Protein AF-A0A9E1K9V6-F1 (afdb_monomer)

Solvent-accessible surface area (backbone atoms only — not comparable to full-atom values): 7076 Å² total; per-residue (Å²): 129,83,79,39,49,31,25,35,34,32,57,39,64,77,50,55,73,47,32,52,54,18,53,51,24,46,68,73,31,62,71,100,62,45,66,46,40,31,39,28,36,37,39,53,88,64,69,59,51,62,58,50,44,67,76,43,70,80,50,44,79,46,80,40,90,53,70,75,51,71,70,57,43,49,56,56,41,67,72,72,58,76,30,84,38,80,46,81,50,56,36,84,43,72,59,54,74,54,52,66,60,53,51,52,54,52,46,72,74,35,88,86,55,88,78,87,80,80,92,129

Nearest PDB structures (foldseek):
  6p61-assembly3_C  TM=8.915E-01  e=9.745E-08  Leptospira borgpetersenii serovar Hardjo-bovis str. JB197
  6p61-assembly2_B  TM=8.918E-01  e=3.883E-07  Leptospira borgpetersenii serovar Hardjo-bovis str. JB197
  6egs-assembly1_A  TM=8.697E-01  e=2.799E-06  Homo sapiens
  6egs-assembly2_B  TM=8.808E-01  e=3.642E-06  Homo sapiens
  2z86-assembly1_B  TM=8.689E-01  e=2.799E-06  Escherichia coli

Mean predicted aligned error: 3.47 Å

Foldseek 3Di:
DPAAAEEEEEEDEQPLVLLLQQVVLCVVADPPGRYAYEYEDQQHPDPSVVVSCVVVVRYHYHYDNHRPDDVVSRVVSVVPDRHPYYHYDYSNDRDDHCQVVVVSVVCVVDVVDPDDDDDD

Radius of gyration: 14.18 Å; Cα contacts (8 Å, |Δi|>4): 182; chains: 1; bounding box: 41×31×36 Å

pLDDT: mean 93.29, std 7.24, range [56.56, 98.69]

Secondary structure (DSSP, 8-state):
-PPP-EEEEEEESS-HHHHHHHHHHHHHH--S--EEEEEEEES---THHHHHHHHSTT-EEEEESS---HHHHHHHHTTS--SSEEEEE-TT----TTHHHHHHHHHHH-TT--------

Structure (mmCIF, N/CA/C/O backbone):
data_AF-A0A9E1K9V6-F1
#
_entry.id   AF-A0A9E1K9V6-F1
#
loop_
_atom_site.group_PDB
_atom_site.id
_atom_site.type_symbol
_atom_site.label_atom_id
_atom_site.label_alt_id
_atom_site.label_comp_id
_atom_site.label_asym_id
_atom_site.label_entity_id
_atom_site.label_seq_id
_atom_site.pdbx_PDB_ins_code
_atom_site.Cartn_x
_atom_site.Cartn_y
_atom_site.Cartn_z
_atom_site.occupancy
_atom_site.B_iso_or_equiv
_atom_site.auth_seq_id
_atom_site.auth_comp_id
_atom_site.auth_asym_id
_atom_site.auth_atom_id
_atom_site.pdbx_PDB_model_num
ATOM 1 N N . MET A 1 1 ? -0.108 -17.775 12.254 1.00 56.56 1 MET A N 1
ATOM 2 C CA . MET A 1 1 ? 0.148 -16.395 11.802 1.00 56.56 1 MET A CA 1
ATOM 3 C C . MET A 1 1 ? -1.055 -15.596 12.230 1.00 56.56 1 MET A C 1
ATOM 5 O O . MET A 1 1 ? -2.155 -16.123 12.092 1.00 56.56 1 MET A O 1
ATOM 9 N N . ASP A 1 2 ? -0.847 -14.422 12.813 1.00 66.00 2 ASP A N 1
ATOM 10 C CA . ASP A 1 2 ? -1.965 -13.547 13.157 1.00 66.00 2 ASP A CA 1
ATOM 11 C C . ASP A 1 2 ? -2.693 -13.139 11.862 1.00 66.00 2 ASP A C 1
ATOM 13 O O . ASP A 1 2 ? -2.027 -12.969 10.834 1.00 66.00 2 ASP A O 1
ATOM 17 N N . PRO A 1 3 ? -4.033 -13.070 11.864 1.00 80.88 3 PRO A N 1
ATOM 18 C CA . PRO A 1 3 ? -4.795 -12.668 10.686 1.00 80.88 3 PRO A CA 1
ATOM 19 C C . PRO A 1 3 ? -4.424 -11.240 10.260 1.00 80.88 3 PRO A C 1
ATOM 21 O O . PRO A 1 3 ? -4.193 -10.374 11.103 1.00 80.88 3 PRO A O 1
ATOM 24 N N . VAL A 1 4 ? -4.340 -11.010 8.948 1.00 89.38 4 VAL A N 1
ATOM 25 C CA . VAL A 1 4 ? -4.064 -9.690 8.367 1.00 89.38 4 VAL A CA 1
ATOM 26 C C . VAL A 1 4 ? -5.379 -8.911 8.301 1.00 89.38 4 VAL A C 1
ATOM 28 O O . VAL A 1 4 ? -6.360 -9.397 7.751 1.00 89.38 4 VAL A O 1
ATOM 31 N N . ASP A 1 5 ? -5.415 -7.700 8.849 1.00 94.38 5 ASP A N 1
ATOM 32 C CA . ASP A 1 5 ? -6.600 -6.835 8.816 1.00 94.38 5 ASP A CA 1
ATOM 33 C C . ASP A 1 5 ? -6.734 -6.094 7.476 1.00 94.38 5 ASP A C 1
ATOM 35 O O . ASP A 1 5 ? -7.843 -5.856 6.993 1.00 94.38 5 ASP A O 1
ATOM 39 N N . LEU A 1 6 ? -5.601 -5.674 6.902 1.00 97.75 6 LEU A N 1
ATOM 40 C CA . LEU A 1 6 ? -5.548 -4.713 5.802 1.00 97.75 6 LEU A CA 1
ATOM 41 C C . LEU A 1 6 ? -4.491 -5.086 4.757 1.00 97.75 6 LEU A C 1
ATOM 43 O O . LEU A 1 6 ? -3.305 -5.196 5.068 1.00 97.75 6 LEU A O 1
ATOM 47 N N . SER A 1 7 ? -4.896 -5.169 3.494 1.00 98.56 7 SER A N 1
ATOM 48 C CA . SER A 1 7 ? -3.977 -5.290 2.361 1.00 98.56 7 SER A CA 1
ATOM 49 C C . SER A 1 7 ? -3.922 -3.981 1.584 1.00 98.56 7 SER A C 1
ATOM 51 O O . SER A 1 7 ? -4.919 -3.526 1.017 1.00 98.56 7 SER A O 1
ATOM 53 N N . ILE A 1 8 ? -2.742 -3.370 1.550 1.00 98.56 8 ILE A N 1
ATOM 54 C CA . ILE A 1 8 ? -2.504 -2.098 0.868 1.00 98.56 8 ILE A CA 1
ATOM 55 C C . ILE A 1 8 ? -1.957 -2.390 -0.525 1.00 98.56 8 ILE A C 1
ATOM 57 O O . ILE A 1 8 ? -0.929 -3.051 -0.666 1.00 98.56 8 ILE A O 1
ATOM 61 N N . ILE A 1 9 ? -2.630 -1.899 -1.559 1.00 98.69 9 ILE A N 1
ATOM 62 C CA . ILE A 1 9 ? -2.247 -2.113 -2.955 1.00 98.69 9 ILE A CA 1
ATOM 63 C C . ILE A 1 9 ? -1.746 -0.793 -3.527 1.00 98.69 9 ILE A C 1
ATOM 65 O O . ILE A 1 9 ? -2.460 0.211 -3.518 1.00 98.69 9 ILE A O 1
ATOM 69 N N . ILE A 1 10 ? -0.519 -0.822 -4.045 1.00 97.94 10 ILE A N 1
ATOM 70 C CA . ILE A 1 10 ? 0.151 0.337 -4.632 1.00 97.94 10 ILE A CA 1
ATOM 71 C C . ILE A 1 10 ? 0.565 -0.017 -6.055 1.00 97.94 10 ILE A C 1
ATOM 73 O O . ILE A 1 10 ? 1.354 -0.938 -6.275 1.00 97.94 10 ILE A O 1
ATOM 77 N N . VAL A 1 11 ? 0.055 0.720 -7.040 1.00 96.69 11 VAL A N 1
ATOM 78 C CA . VAL A 1 11 ? 0.485 0.587 -8.438 1.00 96.69 11 VAL A CA 1
ATOM 79 C C . VAL A 1 11 ? 1.538 1.647 -8.725 1.00 96.69 11 VAL A C 1
ATOM 81 O O . VAL A 1 11 ? 1.235 2.837 -8.742 1.00 96.69 11 VAL A O 1
ATOM 84 N N . ASN A 1 12 ? 2.769 1.222 -8.991 1.00 93.88 12 ASN A N 1
ATOM 85 C CA . ASN A 1 12 ? 3.863 2.120 -9.340 1.00 93.88 12 ASN A CA 1
ATOM 86 C C . ASN A 1 12 ? 4.145 2.107 -10.847 1.00 93.88 12 ASN A C 1
ATOM 88 O O . ASN A 1 12 ? 4.250 1.050 -11.462 1.00 93.88 12 ASN A O 1
ATOM 92 N N . TYR A 1 13 ? 4.326 3.290 -11.432 1.00 90.25 13 TYR A N 1
ATOM 93 C CA . TYR A 1 13 ? 4.748 3.468 -12.821 1.00 90.25 13 TYR A CA 1
ATOM 94 C C . TYR A 1 13 ? 5.764 4.612 -12.891 1.00 90.25 13 TYR A C 1
ATOM 96 O O . TYR A 1 13 ? 5.378 5.770 -12.851 1.00 90.25 13 TYR A O 1
ATOM 104 N N . HIS A 1 14 ? 7.061 4.297 -12.973 1.00 79.69 14 HIS A N 1
ATOM 105 C CA . HIS A 1 14 ? 8.170 5.263 -13.117 1.00 79.69 14 HIS A CA 1
ATOM 106 C C . HIS A 1 14 ? 8.433 6.253 -11.959 1.00 79.69 14 HIS A C 1
ATOM 108 O O . HIS A 1 14 ? 9.335 7.079 -12.087 1.00 79.69 14 HIS A O 1
ATOM 114 N N . HIS A 1 15 ? 7.747 6.159 -10.816 1.00 73.50 15 HIS A N 1
ATOM 115 C CA . HIS A 1 15 ? 7.873 7.124 -9.710 1.00 73.50 15 HIS A CA 1
ATOM 116 C C . HIS A 1 15 ? 8.514 6.528 -8.442 1.00 73.50 15 HIS A C 1
ATOM 118 O O . HIS A 1 15 ? 8.012 6.703 -7.335 1.00 73.50 15 HIS A O 1
ATOM 124 N N . SER A 1 16 ? 9.661 5.850 -8.585 1.00 72.56 16 SER A N 1
ATOM 125 C CA . SER A 1 16 ? 10.321 5.144 -7.471 1.00 72.56 16 SER A CA 1
ATOM 126 C C . SER A 1 16 ? 10.669 6.044 -6.277 1.00 72.56 16 SER A C 1
ATOM 128 O O . SER A 1 16 ? 10.593 5.590 -5.146 1.00 72.56 16 SER A O 1
ATOM 130 N N . HIS A 1 17 ? 11.051 7.308 -6.492 1.00 77.00 17 HIS A N 1
ATOM 131 C CA . HIS A 1 17 ? 11.446 8.188 -5.384 1.00 77.00 17 HIS A CA 1
ATOM 132 C C . HIS A 1 17 ? 10.276 8.496 -4.437 1.00 77.00 17 HIS A C 1
ATOM 134 O O . HIS A 1 17 ? 10.419 8.332 -3.231 1.00 77.00 17 HIS A O 1
ATOM 140 N N . ILE A 1 18 ? 9.106 8.843 -4.982 1.00 87.69 18 ILE A N 1
ATOM 141 C CA . ILE A 1 18 ? 7.917 9.204 -4.189 1.00 87.69 18 ILE A CA 1
ATOM 142 C C . ILE A 1 18 ? 7.355 7.981 -3.452 1.00 87.69 18 ILE A C 1
ATOM 144 O O . ILE A 1 18 ? 6.878 8.086 -2.325 1.00 87.69 18 ILE A O 1
ATOM 148 N N . LEU A 1 19 ? 7.512 6.788 -4.040 1.00 92.94 19 LEU A N 1
ATOM 149 C CA . LEU A 1 19 ? 7.118 5.537 -3.400 1.00 92.94 19 LEU A CA 1
ATOM 150 C C . LEU A 1 19 ? 7.797 5.331 -2.036 1.00 92.94 19 LEU A C 1
ATOM 152 O O . LEU A 1 19 ? 7.179 4.762 -1.140 1.00 92.94 19 LEU A O 1
ATOM 156 N N . SER A 1 20 ? 9.050 5.770 -1.865 1.00 92.31 20 SER A N 1
ATOM 157 C CA . SER A 1 20 ? 9.747 5.628 -0.581 1.00 92.31 20 SER A CA 1
ATOM 158 C C . SER A 1 20 ? 9.048 6.415 0.527 1.00 92.31 20 SER A C 1
ATOM 160 O O . SER A 1 20 ? 8.828 5.860 1.603 1.00 92.31 20 SER A O 1
ATOM 162 N N . ASP A 1 21 ? 8.655 7.659 0.243 1.00 94.00 21 ASP A N 1
ATOM 163 C CA . ASP A 1 21 ? 7.956 8.535 1.191 1.00 94.00 21 ASP A CA 1
ATOM 164 C C . ASP A 1 21 ? 6.557 7.987 1.508 1.00 94.00 21 ASP A C 1
ATOM 166 O O . ASP A 1 21 ? 6.123 7.981 2.663 1.00 94.00 21 ASP A O 1
ATOM 170 N N . CYS A 1 22 ? 5.873 7.444 0.495 1.00 96.38 22 CYS A N 1
ATOM 171 C CA . CYS A 1 22 ? 4.585 6.779 0.662 1.00 96.38 22 CYS A CA 1
ATOM 172 C C . CYS A 1 22 ? 4.689 5.581 1.616 1.00 96.38 22 CYS A C 1
ATOM 174 O O . CYS A 1 22 ? 3.976 5.532 2.622 1.00 96.38 22 CYS A O 1
ATOM 176 N N . LEU A 1 23 ? 5.617 4.652 1.355 1.00 96.31 23 LEU A N 1
ATOM 177 C CA . LEU A 1 23 ? 5.843 3.480 2.207 1.00 96.31 23 LEU A CA 1
ATOM 178 C C . LEU A 1 23 ? 6.247 3.891 3.625 1.00 96.31 23 LEU A C 1
ATOM 180 O O . LEU A 1 23 ? 5.711 3.352 4.593 1.00 96.31 23 LEU A O 1
ATOM 184 N N . GLU A 1 24 ? 7.139 4.871 3.761 1.00 95.75 24 GLU A N 1
ATOM 185 C CA . GLU A 1 24 ? 7.541 5.389 5.066 1.00 95.75 24 GLU A CA 1
ATOM 186 C C . GLU A 1 24 ? 6.338 5.945 5.839 1.00 95.75 24 GLU A C 1
ATOM 188 O O . GLU A 1 24 ? 6.167 5.624 7.017 1.00 95.75 24 GLU A O 1
ATOM 193 N N . SER A 1 25 ? 5.465 6.718 5.185 1.00 97.00 25 SER A N 1
ATOM 194 C CA . SER A 1 25 ? 4.252 7.249 5.817 1.00 97.00 25 SER A CA 1
ATOM 195 C C . SER A 1 25 ? 3.297 6.138 6.264 1.00 97.00 25 SER A C 1
ATOM 197 O O . SER A 1 25 ? 2.772 6.203 7.374 1.00 97.00 25 SER A O 1
ATOM 199 N N . VAL A 1 26 ? 3.129 5.078 5.465 1.00 97.00 26 VAL A N 1
ATOM 200 C CA . VAL A 1 26 ? 2.307 3.907 5.811 1.00 97.00 26 VAL A CA 1
ATOM 201 C C . VAL A 1 26 ? 2.838 3.235 7.078 1.00 97.00 26 VAL A C 1
ATOM 203 O O . VAL A 1 26 ? 2.092 3.072 8.042 1.00 97.00 26 VAL A O 1
ATOM 206 N N . TYR A 1 27 ? 4.133 2.906 7.119 1.00 95.69 27 TYR A N 1
ATOM 207 C CA . TYR A 1 27 ? 4.741 2.247 8.281 1.00 95.69 27 TYR A CA 1
ATOM 208 C C . TYR A 1 27 ? 4.778 3.127 9.536 1.00 95.69 27 TYR A C 1
ATOM 210 O O . TYR A 1 27 ? 4.763 2.591 10.642 1.00 95.69 27 TYR A O 1
ATOM 218 N N . LYS A 1 28 ? 4.846 4.455 9.385 1.00 96.31 28 LYS A N 1
ATOM 219 C CA . LYS A 1 28 ? 4.838 5.392 10.517 1.00 96.31 28 LYS A CA 1
ATOM 220 C C . LYS A 1 28 ? 3.452 5.648 11.095 1.00 96.31 28 LYS A C 1
ATOM 222 O O . LYS A 1 28 ? 3.362 5.942 12.279 1.00 96.31 28 LYS A O 1
ATOM 227 N N . THR A 1 29 ? 2.407 5.627 10.269 1.00 96.81 29 THR A N 1
ATOM 228 C CA . THR A 1 29 ? 1.077 6.123 10.673 1.00 96.81 29 THR A CA 1
ATOM 229 C C . THR A 1 29 ? 0.068 5.033 10.984 1.00 96.81 29 THR A C 1
ATOM 231 O O . THR A 1 29 ? -0.870 5.313 11.725 1.00 96.81 29 THR A O 1
ATOM 234 N N . ILE A 1 30 ? 0.246 3.824 10.440 1.00 95.25 30 ILE A N 1
ATOM 235 C CA . ILE A 1 30 ? -0.625 2.686 10.732 1.00 95.25 30 ILE A CA 1
ATOM 236 C C . ILE A 1 30 ? -0.107 1.977 11.980 1.00 95.25 30 ILE A C 1
ATOM 238 O O . ILE A 1 30 ? 0.928 1.305 11.952 1.00 95.25 30 ILE A O 1
ATOM 242 N N . GLU A 1 31 ? -0.856 2.089 13.071 1.00 89.44 31 GLU A N 1
ATOM 243 C CA . GLU A 1 31 ? -0.533 1.465 14.349 1.00 89.44 31 GLU A CA 1
ATOM 244 C C . GLU A 1 31 ? -1.589 0.424 14.734 1.00 89.44 31 GLU A C 1
ATOM 246 O O . GLU A 1 31 ? -2.788 0.622 14.559 1.00 89.44 31 GLU A O 1
ATOM 251 N N . LYS A 1 32 ? -1.158 -0.686 15.350 1.00 89.12 32 LYS A N 1
ATOM 252 C CA . LYS A 1 32 ? -2.049 -1.716 15.935 1.00 89.12 32 LYS A CA 1
ATOM 253 C C . LYS A 1 32 ? -2.987 -2.421 14.939 1.00 89.12 32 LYS A C 1
ATOM 255 O O . LYS A 1 32 ? -3.867 -3.159 15.370 1.00 89.12 32 LYS A O 1
ATOM 260 N N . ILE A 1 33 ? -2.780 -2.229 13.641 1.00 94.62 33 ILE A N 1
ATOM 261 C CA . ILE A 1 33 ? -3.447 -2.945 12.551 1.00 94.62 33 ILE A CA 1
ATOM 262 C C . ILE A 1 33 ? -2.410 -3.885 11.939 1.00 94.62 33 ILE A C 1
ATOM 264 O O . ILE A 1 33 ? -1.301 -3.447 11.619 1.00 94.62 33 ILE A O 1
ATOM 268 N N . GLN A 1 34 ? -2.740 -5.166 11.772 1.00 95.69 34 GLN A N 1
ATOM 269 C CA . GLN A 1 34 ? -1.880 -6.064 11.002 1.00 95.69 34 GLN A CA 1
ATOM 270 C C . GLN A 1 34 ? -2.104 -5.797 9.519 1.00 95.69 34 GLN A C 1
ATOM 272 O O . GLN A 1 34 ? -3.219 -5.938 9.020 1.00 95.69 34 GLN A O 1
ATOM 277 N N . PHE A 1 35 ? -1.055 -5.410 8.799 1.00 97.19 35 PHE A N 1
ATOM 278 C CA . PHE A 1 35 ? -1.175 -5.095 7.382 1.00 97.19 35 PHE A CA 1
ATOM 279 C C . PHE A 1 35 ? -0.069 -5.720 6.544 1.00 97.19 35 PHE A C 1
ATOM 281 O O . PHE A 1 35 ? 1.021 -6.047 7.021 1.00 97.19 35 PHE A O 1
ATOM 288 N N . GLU A 1 36 ? -0.355 -5.823 5.255 1.00 97.62 36 GLU A N 1
ATOM 289 C CA . GLU A 1 36 ? 0.611 -6.158 4.221 1.00 97.62 36 GLU A CA 1
ATOM 290 C C . GLU A 1 36 ? 0.563 -5.138 3.085 1.00 97.62 36 GLU A C 1
ATOM 292 O O . GLU A 1 36 ? -0.421 -4.418 2.905 1.00 97.62 36 GLU A O 1
ATOM 297 N N . ILE A 1 37 ? 1.634 -5.093 2.298 1.00 98.31 37 ILE A N 1
ATOM 298 C CA . ILE A 1 37 ? 1.747 -4.203 1.147 1.00 98.31 37 ILE A CA 1
ATOM 299 C C . ILE A 1 37 ? 1.988 -5.052 -0.094 1.00 98.31 37 ILE A C 1
ATOM 301 O O . ILE A 1 37 ? 2.898 -5.883 -0.116 1.00 98.31 37 ILE A O 1
ATOM 305 N N . ILE A 1 38 ? 1.194 -4.804 -1.130 1.00 98.50 38 ILE A N 1
ATOM 306 C CA . ILE A 1 38 ? 1.337 -5.379 -2.458 1.00 98.50 38 ILE A CA 1
ATOM 307 C C . ILE A 1 38 ? 1.706 -4.248 -3.414 1.00 98.50 38 ILE A C 1
ATOM 309 O O . ILE A 1 38 ? 0.880 -3.405 -3.770 1.00 98.50 38 ILE A O 1
ATOM 313 N N . LEU A 1 39 ? 2.963 -4.245 -3.844 1.00 97.38 39 LEU A N 1
ATOM 314 C CA . LEU A 1 39 ? 3.485 -3.308 -4.825 1.00 97.38 39 LEU A CA 1
ATOM 315 C C . LEU A 1 39 ? 3.428 -3.930 -6.221 1.00 97.38 39 LEU A C 1
ATOM 317 O O . LEU A 1 39 ? 4.103 -4.922 -6.506 1.00 97.38 39 LEU A O 1
ATOM 321 N N . VAL A 1 40 ? 2.662 -3.308 -7.113 1.00 97.25 40 VAL A N 1
ATOM 322 C CA . VAL A 1 40 ? 2.594 -3.673 -8.529 1.00 97.25 40 VAL A CA 1
ATOM 323 C C . VAL A 1 40 ? 3.431 -2.682 -9.334 1.00 97.25 40 VAL A C 1
ATOM 325 O O . VAL A 1 40 ? 2.999 -1.560 -9.595 1.00 97.25 40 VAL A O 1
ATOM 328 N N . ASP A 1 41 ? 4.631 -3.089 -9.743 1.00 95.06 41 ASP A N 1
ATOM 329 C CA . ASP A 1 41 ? 5.447 -2.340 -10.698 1.00 95.06 41 ASP A CA 1
ATOM 330 C C . ASP A 1 41 ? 4.913 -2.534 -12.117 1.00 95.06 41 ASP A C 1
ATOM 332 O O . ASP A 1 41 ? 5.029 -3.601 -12.725 1.00 95.06 41 ASP A O 1
ATOM 336 N N . ASN A 1 42 ? 4.333 -1.474 -12.660 1.00 94.81 42 ASN A N 1
ATOM 337 C CA . ASN A 1 42 ? 3.610 -1.485 -13.913 1.00 94.81 42 ASN A CA 1
ATOM 338 C C . ASN A 1 42 ? 4.466 -0.989 -15.090 1.00 94.81 42 ASN A C 1
ATOM 340 O O . ASN A 1 42 ? 4.003 -0.156 -15.860 1.00 94.81 42 ASN A O 1
ATOM 344 N N . SER A 1 43 ? 5.683 -1.537 -15.221 1.00 92.31 43 SER A N 1
ATOM 345 C CA . SER A 1 43 ? 6.723 -1.263 -16.237 1.00 92.31 43 SER A CA 1
ATOM 346 C C . SER A 1 43 ? 7.785 -0.212 -15.916 1.00 92.31 43 SER A C 1
ATOM 348 O O . SER A 1 43 ? 8.285 0.471 -16.820 1.00 92.31 43 SER A O 1
ATOM 350 N N . SER A 1 44 ? 8.198 -0.096 -14.656 1.00 84.56 44 SER A N 1
ATOM 351 C CA . SER A 1 44 ? 9.370 0.713 -14.326 1.00 84.56 44 SER A CA 1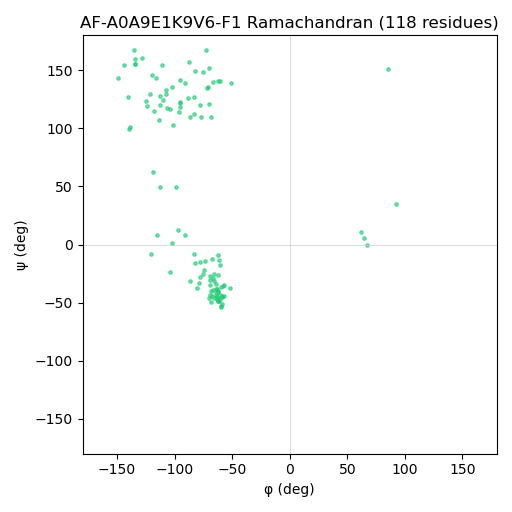
ATOM 352 C C . SER A 1 44 ? 10.642 0.098 -14.913 1.00 84.56 44 SER A C 1
ATOM 354 O O . SER A 1 44 ? 10.859 -1.116 -14.920 1.00 84.56 44 SER A O 1
ATOM 356 N N . LYS A 1 45 ? 11.509 0.975 -15.422 1.00 80.31 45 LYS A N 1
ATOM 357 C CA . LYS A 1 45 ? 12.847 0.631 -15.933 1.00 80.31 45 LYS A CA 1
ATOM 358 C C . LYS A 1 45 ? 13.966 0.982 -14.950 1.00 80.31 45 LYS A C 1
ATOM 360 O O . LYS A 1 45 ? 15.132 0.813 -15.275 1.00 80.31 45 LYS A O 1
ATOM 365 N N . ASP A 1 46 ? 13.596 1.511 -13.790 1.00 69.94 46 ASP A N 1
ATOM 366 C CA . ASP A 1 46 ? 14.505 2.081 -12.804 1.00 69.94 46 ASP A CA 1
ATOM 367 C C . ASP A 1 46 ? 14.956 1.027 -11.780 1.00 69.94 46 ASP A C 1
ATOM 369 O O . ASP A 1 46 ? 14.161 0.213 -11.301 1.00 69.94 46 ASP A O 1
ATOM 373 N N . ASP A 1 47 ? 16.242 1.060 -1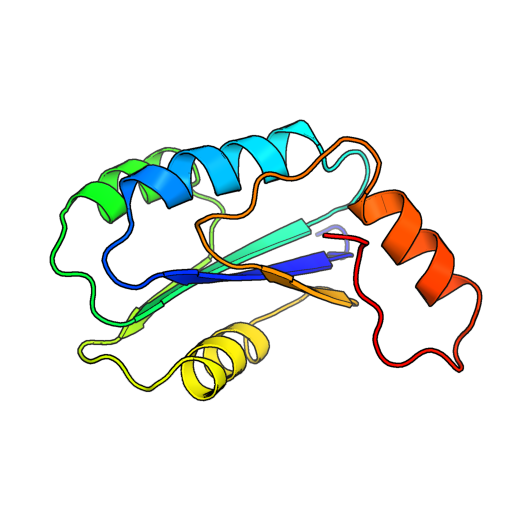1.432 1.00 72.44 47 ASP A N 1
ATOM 374 C CA . ASP A 1 47 ? 16.841 0.226 -10.391 1.00 72.44 47 ASP A CA 1
ATOM 375 C C . ASP A 1 47 ? 16.460 0.680 -8.970 1.00 72.44 47 ASP A C 1
ATOM 377 O O . ASP A 1 47 ? 16.613 -0.101 -8.024 1.00 72.44 47 ASP A O 1
ATOM 381 N N . GLY A 1 48 ? 15.909 1.890 -8.806 1.00 79.69 48 GLY A N 1
ATOM 382 C CA . GLY A 1 48 ? 15.463 2.442 -7.522 1.00 79.69 48 GLY A CA 1
ATOM 383 C C . GLY A 1 48 ? 14.522 1.517 -6.742 1.00 79.69 48 GLY A C 1
ATOM 384 O O . GLY A 1 48 ? 14.678 1.354 -5.529 1.00 79.69 48 GLY A O 1
ATOM 385 N N . LEU A 1 49 ? 13.633 0.796 -7.436 1.00 86.19 49 LEU A N 1
ATOM 386 C CA . LEU A 1 49 ? 12.726 -0.178 -6.815 1.00 86.19 49 LEU A CA 1
ATOM 387 C C . LEU A 1 49 ? 13.453 -1.309 -6.080 1.00 86.19 49 LEU A C 1
ATOM 389 O O . LEU A 1 49 ? 13.003 -1.736 -5.019 1.00 86.19 49 LEU A O 1
ATOM 393 N N . LYS A 1 50 ? 14.597 -1.784 -6.591 1.00 86.56 50 LYS A N 1
ATOM 394 C CA . LYS A 1 50 ? 15.368 -2.841 -5.914 1.00 86.56 50 LYS A CA 1
ATOM 395 C C . LYS A 1 50 ? 15.881 -2.367 -4.559 1.00 86.56 50 LYS A C 1
ATOM 397 O O . LYS A 1 50 ? 15.920 -3.153 -3.619 1.00 86.56 50 LYS A O 1
ATOM 402 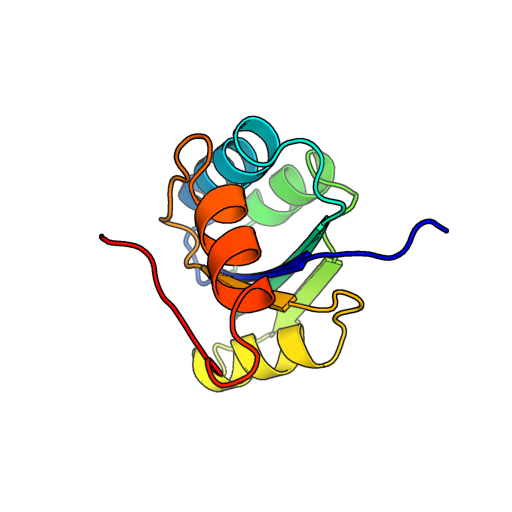N N . SER A 1 51 ? 16.300 -1.104 -4.464 1.00 88.19 51 SER A N 1
ATOM 403 C CA . SER A 1 51 ? 16.755 -0.519 -3.200 1.00 88.19 51 SER A CA 1
ATOM 404 C C . SER A 1 51 ? 15.598 -0.390 -2.210 1.00 88.19 51 SER A C 1
ATOM 406 O O . SER A 1 51 ? 15.727 -0.787 -1.055 1.00 88.19 51 SER A O 1
ATOM 408 N N . ILE A 1 52 ? 14.439 0.078 -2.676 1.00 90.25 52 ILE A N 1
ATOM 409 C CA . ILE A 1 52 ? 13.232 0.231 -1.851 1.00 90.25 52 ILE A CA 1
ATOM 410 C C . ILE A 1 52 ? 12.778 -1.123 -1.298 1.00 90.25 52 ILE A C 1
ATOM 412 O O . ILE A 1 52 ? 12.606 -1.273 -0.092 1.00 90.25 52 ILE A O 1
ATOM 416 N N . LEU A 1 53 ? 12.686 -2.151 -2.146 1.00 91.12 53 LEU A N 1
ATOM 417 C CA . LEU A 1 53 ? 12.282 -3.496 -1.722 1.00 91.12 53 LEU A CA 1
ATOM 418 C C . LEU A 1 53 ? 13.251 -4.132 -0.711 1.00 91.12 53 LEU A C 1
ATOM 420 O O . LEU A 1 53 ? 12.826 -4.952 0.097 1.00 91.12 53 LEU A O 1
ATOM 424 N N . LYS A 1 54 ? 14.535 -3.743 -0.702 1.00 92.62 54 LYS A N 1
ATOM 425 C CA . LYS A 1 54 ? 15.480 -4.168 0.348 1.00 92.62 54 LYS A CA 1
ATOM 426 C C . LYS A 1 54 ? 15.169 -3.543 1.710 1.00 92.62 54 LYS A C 1
ATOM 428 O O . LYS A 1 54 ? 15.382 -4.206 2.720 1.00 92.62 54 LYS A O 1
ATOM 433 N N . HIS A 1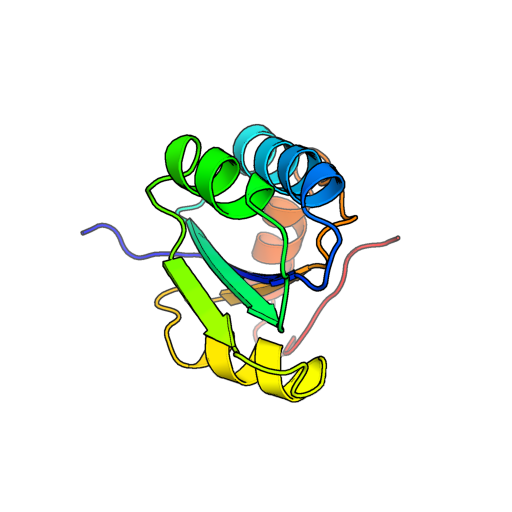 55 ? 14.689 -2.298 1.740 1.00 93.88 55 HIS A N 1
ATOM 434 C CA . HIS A 1 55 ? 14.300 -1.611 2.979 1.00 93.88 55 HIS A CA 1
ATOM 435 C C . HIS A 1 55 ? 12.932 -2.080 3.490 1.00 93.88 55 HIS A C 1
ATOM 437 O O . HIS A 1 55 ? 12.707 -2.110 4.697 1.00 93.88 55 HIS A O 1
ATOM 443 N N . TYR A 1 56 ? 12.056 -2.525 2.584 1.00 93.94 56 TYR A N 1
ATOM 444 C CA . TYR A 1 56 ? 10.714 -3.018 2.899 1.00 93.94 56 TYR A CA 1
ATOM 445 C C . TYR A 1 56 ? 10.526 -4.488 2.477 1.00 93.94 56 TYR A C 1
ATOM 447 O O . TYR A 1 56 ? 9.661 -4.783 1.647 1.00 93.94 56 TYR A O 1
ATOM 455 N N . PRO A 1 57 ? 11.290 -5.440 3.053 1.00 93.00 57 PRO A N 1
ATOM 456 C CA . PRO A 1 57 ? 11.378 -6.825 2.570 1.00 93.00 57 PRO A CA 1
ATOM 457 C C . PRO A 1 57 ? 10.091 -7.645 2.738 1.00 93.00 57 PRO A C 1
ATOM 459 O O . PRO A 1 57 ? 9.982 -8.730 2.176 1.00 93.00 57 PRO A O 1
ATOM 462 N N . LYS A 1 58 ? 9.121 -7.149 3.517 1.00 92.94 58 LYS A N 1
ATOM 463 C CA . LYS A 1 58 ? 7.791 -7.760 3.669 1.00 92.94 58 LYS A CA 1
ATOM 464 C C . LYS A 1 58 ? 6.815 -7.368 2.551 1.00 92.94 58 LYS A C 1
ATOM 466 O O . LYS A 1 58 ? 5.722 -7.917 2.494 1.00 92.94 58 LYS A O 1
ATOM 471 N N . THR A 1 59 ? 7.190 -6.422 1.689 1.00 95.94 59 THR A N 1
ATOM 472 C CA . THR A 1 59 ? 6.359 -5.986 0.563 1.00 95.94 59 THR A CA 1
ATOM 473 C C . THR A 1 59 ? 6.287 -7.093 -0.479 1.00 95.94 59 THR A C 1
ATOM 475 O O . THR A 1 59 ? 7.310 -7.503 -1.033 1.00 95.94 59 THR A O 1
ATOM 478 N N . GLN A 1 60 ? 5.078 -7.556 -0.781 1.00 96.50 60 GLN A N 1
ATOM 479 C CA . GLN A 1 60 ? 4.847 -8.447 -1.908 1.00 96.50 60 GLN A CA 1
ATOM 480 C C . GLN A 1 60 ? 5.011 -7.664 -3.211 1.00 96.50 60 GLN A C 1
ATOM 482 O O . GLN A 1 60 ? 4.518 -6.544 -3.339 1.00 96.50 60 GLN A O 1
ATOM 487 N N . TYR A 1 61 ? 5.702 -8.247 -4.187 1.00 95.62 61 TYR A N 1
ATOM 488 C CA . TYR A 1 61 ? 6.091 -7.541 -5.402 1.00 95.62 61 TYR A CA 1
ATOM 489 C C . TYR A 1 61 ? 5.610 -8.259 -6.662 1.00 95.62 61 TYR A C 1
ATOM 491 O O . TYR A 1 61 ? 5.970 -9.410 -6.910 1.00 95.62 61 TYR A O 1
ATOM 499 N N . ILE A 1 62 ? 4.842 -7.551 -7.489 1.00 96.06 62 ILE A N 1
ATOM 500 C CA . ILE A 1 62 ? 4.427 -7.991 -8.824 1.00 96.06 62 ILE A CA 1
ATOM 501 C C . ILE A 1 62 ? 5.101 -7.081 -9.847 1.00 96.06 62 ILE A C 1
ATOM 503 O O . ILE A 1 62 ? 4.965 -5.863 -9.776 1.00 96.06 62 ILE A O 1
ATOM 507 N N . LYS A 1 63 ? 5.787 -7.665 -10.833 1.00 94.81 63 LYS A N 1
ATOM 508 C CA . LYS A 1 63 ? 6.418 -6.917 -11.925 1.00 94.81 63 LYS A CA 1
ATOM 509 C C . LYS A 1 63 ? 5.739 -7.197 -13.258 1.00 94.81 63 LYS A C 1
ATOM 511 O O . LYS A 1 63 ? 5.782 -8.324 -13.749 1.00 94.81 63 LYS A O 1
ATOM 516 N N . ASN A 1 64 ? 5.215 -6.154 -13.888 1.00 95.69 64 ASN A N 1
ATOM 517 C CA . ASN A 1 64 ? 4.759 -6.186 -15.271 1.00 95.69 64 ASN A CA 1
ATOM 518 C C . ASN A 1 64 ? 5.860 -5.676 -16.210 1.00 95.69 64 ASN A C 1
ATOM 520 O O . ASN A 1 64 ? 6.573 -4.719 -15.912 1.00 95.69 64 ASN A O 1
ATOM 524 N N . SER A 1 65 ? 5.984 -6.301 -17.381 1.00 92.88 65 SER A N 1
ATOM 525 C CA . SER A 1 65 ? 6.922 -5.867 -18.426 1.00 92.88 65 SER A CA 1
ATOM 526 C C . SER A 1 65 ? 6.451 -4.623 -19.185 1.00 92.88 65 SER A C 1
ATOM 528 O O . SER A 1 65 ? 7.277 -3.875 -19.698 1.00 92.88 65 SER A O 1
ATOM 530 N N . ASN A 1 66 ? 5.138 -4.390 -19.233 1.00 94.56 66 ASN A N 1
ATOM 531 C CA . ASN A 1 66 ? 4.494 -3.263 -19.905 1.00 94.56 66 ASN A CA 1
ATOM 532 C C . ASN A 1 66 ? 3.430 -2.659 -18.986 1.00 94.56 66 ASN A C 1
ATOM 534 O O . ASN A 1 66 ? 2.889 -3.361 -18.133 1.00 94.56 66 ASN A O 1
ATOM 538 N N . ASN A 1 67 ? 3.108 -1.383 -19.183 1.00 95.81 67 ASN A N 1
ATOM 539 C CA . ASN A 1 67 ? 2.007 -0.751 -18.472 1.00 95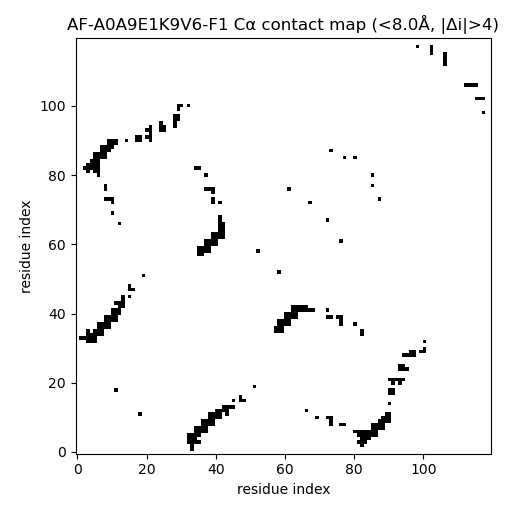.81 67 ASN A CA 1
ATOM 540 C C . ASN A 1 67 ? 0.679 -1.349 -18.957 1.00 95.81 67 ASN A C 1
ATOM 542 O O . ASN A 1 67 ? 0.254 -1.107 -20.088 1.00 95.81 67 ASN A O 1
ATOM 546 N N . ILE A 1 68 ? 0.019 -2.134 -18.103 1.00 97.00 68 ILE A N 1
ATOM 547 C CA . ILE A 1 68 ? -1.250 -2.804 -18.435 1.00 97.00 68 ILE A CA 1
ATOM 548 C C . ILE A 1 68 ? -2.495 -1.976 -18.069 1.00 97.00 68 ILE A C 1
ATOM 550 O O . ILE A 1 68 ? -3.618 -2.479 -18.157 1.00 97.00 68 ILE A O 1
ATOM 554 N N . GLY A 1 69 ? -2.312 -0.720 -17.659 1.00 96.19 69 GLY A N 1
ATOM 555 C CA . GLY A 1 69 ? -3.355 0.156 -17.130 1.00 96.19 69 GLY A CA 1
ATOM 556 C C . GLY A 1 69 ? -3.612 -0.023 -15.627 1.00 96.19 69 GLY A C 1
ATOM 557 O O . GLY A 1 69 ? -3.452 -1.108 -15.066 1.00 96.19 69 GLY A O 1
ATOM 558 N N . PHE A 1 70 ? -4.051 1.061 -14.980 1.00 94.94 70 PHE A N 1
ATOM 559 C CA . PHE A 1 70 ? -4.204 1.166 -13.523 1.00 94.94 70 PHE A CA 1
ATOM 560 C C . PHE A 1 70 ? -5.152 0.117 -12.927 1.00 94.94 70 PHE A C 1
ATOM 562 O O . PHE A 1 70 ? -4.775 -0.619 -12.020 1.00 94.94 70 PHE A O 1
ATOM 569 N N . SER A 1 71 ? -6.366 -0.019 -13.468 1.00 97.56 71 SER A N 1
ATOM 570 C CA . SER A 1 71 ? -7.357 -0.965 -12.936 1.00 97.56 71 SER A CA 1
ATOM 571 C C . SER A 1 71 ? -6.900 -2.419 -13.052 1.00 97.56 71 SER A C 1
ATOM 573 O O . SER A 1 71 ? -7.120 -3.208 -12.139 1.00 97.56 71 SER A O 1
ATOM 575 N N . ARG A 1 72 ? -6.232 -2.794 -14.153 1.00 98.19 72 ARG A N 1
ATOM 576 C CA . ARG A 1 72 ? -5.724 -4.164 -14.317 1.00 98.19 72 ARG A CA 1
ATOM 577 C C . ARG A 1 72 ? -4.595 -4.459 -13.335 1.00 98.19 72 ARG A C 1
ATOM 579 O O . ARG A 1 72 ? -4.587 -5.546 -12.770 1.00 98.19 72 ARG A O 1
ATOM 586 N N . ALA A 1 73 ? -3.700 -3.498 -13.111 1.00 98.19 73 ALA A N 1
ATOM 587 C CA . ALA A 1 73 ? -2.630 -3.616 -12.127 1.00 98.19 73 ALA A CA 1
ATOM 588 C C . ALA A 1 73 ? -3.183 -3.744 -10.695 1.00 98.19 73 ALA A C 1
ATOM 590 O O . ALA A 1 73 ? -2.825 -4.683 -9.989 1.00 98.19 73 ALA A O 1
ATOM 591 N N . ASN A 1 74 ? -4.144 -2.901 -10.301 1.00 98.56 74 ASN A N 1
ATOM 592 C CA . ASN A 1 74 ? -4.830 -3.033 -9.008 1.00 98.56 74 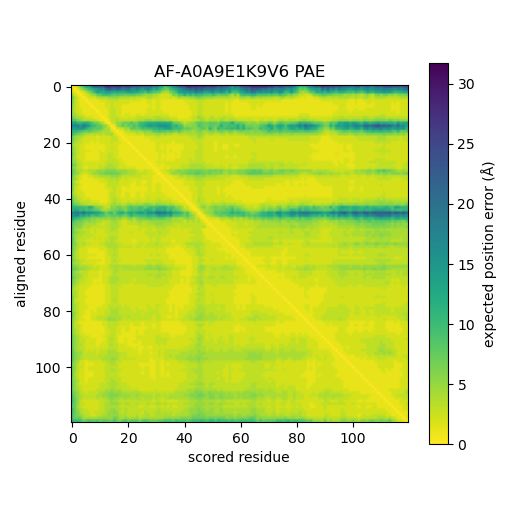ASN A CA 1
ATOM 593 C C . ASN A 1 74 ? -5.493 -4.406 -8.844 1.00 98.56 74 ASN A C 1
ATOM 595 O O . ASN A 1 74 ? -5.328 -5.057 -7.817 1.00 98.56 74 ASN A O 1
ATOM 599 N N . ASN A 1 75 ? -6.169 -4.893 -9.888 1.00 98.50 75 ASN A N 1
ATOM 600 C CA . ASN A 1 75 ? -6.802 -6.211 -9.873 1.00 98.50 75 ASN A CA 1
ATOM 601 C C . ASN A 1 75 ? -5.795 -7.370 -9.789 1.00 98.50 75 ASN A C 1
ATOM 603 O O . ASN A 1 75 ? -6.172 -8.453 -9.352 1.00 98.50 75 ASN A O 1
ATOM 607 N N . GLN A 1 76 ? -4.542 -7.201 -10.228 1.00 98.44 76 GLN A N 1
ATOM 608 C CA . GLN A 1 76 ? -3.496 -8.204 -9.990 1.00 98.44 76 GLN A CA 1
ATOM 609 C C . GLN A 1 76 ? -3.122 -8.241 -8.511 1.00 98.44 76 GLN A C 1
ATOM 611 O O . GLN A 1 76 ? -3.071 -9.326 -7.938 1.00 98.44 76 GLN A O 1
ATOM 616 N N . GLY A 1 77 ? -2.915 -7.070 -7.899 1.00 98.50 77 GLY A N 1
ATOM 617 C CA . GLY A 1 77 ? -2.617 -6.971 -6.473 1.00 98.50 77 GLY A CA 1
ATOM 618 C C . GLY A 1 77 ? -3.741 -7.546 -5.612 1.00 98.50 77 GLY A C 1
ATOM 619 O O . GLY A 1 77 ? -3.493 -8.404 -4.773 1.00 98.50 77 GLY A O 1
ATOM 620 N N . ALA A 1 78 ? -4.991 -7.185 -5.916 1.00 98.38 78 ALA A N 1
ATOM 621 C CA . ALA A 1 78 ? -6.186 -7.645 -5.206 1.00 98.38 78 ALA A CA 1
ATOM 622 C C . ALA A 1 78 ? -6.399 -9.171 -5.235 1.00 98.38 78 ALA A C 1
ATOM 624 O O . ALA A 1 78 ? -7.157 -9.693 -4.428 1.00 98.38 78 ALA A O 1
ATOM 625 N N . LYS A 1 79 ? -5.756 -9.908 -6.151 1.00 98.25 79 LYS A N 1
ATOM 626 C CA . LYS A 1 79 ? -5.881 -11.375 -6.241 1.00 98.25 79 LYS A CA 1
ATOM 627 C C . LYS A 1 79 ? -4.981 -12.139 -5.275 1.00 98.25 79 LYS A C 1
ATOM 629 O O . LYS A 1 79 ? -5.189 -13.337 -5.115 1.00 98.25 79 LYS A O 1
ATOM 634 N N . ILE A 1 80 ? -3.969 -11.489 -4.704 1.00 97.62 80 ILE A N 1
ATOM 635 C CA . ILE A 1 80 ? -2.975 -12.135 -3.830 1.00 97.62 80 ILE A CA 1
ATOM 636 C C . ILE A 1 80 ? -3.019 -11.612 -2.390 1.00 97.62 80 ILE A C 1
ATOM 638 O O . ILE A 1 80 ? -2.137 -11.924 -1.595 1.00 97.62 80 ILE A O 1
ATOM 642 N N . VAL A 1 81 ? -4.029 -10.801 -2.075 1.00 97.50 81 VAL A N 1
ATOM 643 C CA . VAL A 1 81 ? -4.255 -10.257 -0.737 1.00 97.50 81 VAL A CA 1
ATOM 644 C C . VAL A 1 81 ? -4.698 -11.344 0.234 1.00 97.50 81 VAL A C 1
ATOM 646 O O . VAL A 1 81 ? -5.340 -12.324 -0.145 1.00 97.50 81 VAL A O 1
ATOM 649 N N . SER A 1 82 ? -4.376 -11.129 1.498 1.00 96.44 82 SER A N 1
ATOM 650 C CA . SER A 1 82 ? -4.776 -11.952 2.636 1.00 96.44 82 SER A CA 1
ATOM 651 C C . SER A 1 82 ? -5.576 -11.175 3.685 1.00 96.44 82 SER A C 1
ATOM 653 O O . SER A 1 82 ? -6.092 -11.794 4.611 1.00 96.44 82 SER A O 1
ATOM 655 N N . GLY A 1 83 ? -5.678 -9.848 3.545 1.00 96.25 83 GLY A N 1
ATOM 656 C CA . GLY A 1 83 ? -6.387 -8.969 4.464 1.00 96.25 83 GLY A CA 1
ATOM 657 C C . GLY A 1 83 ? -7.893 -8.902 4.225 1.00 96.25 83 GLY A C 1
ATOM 658 O O . GLY A 1 83 ? -8.356 -8.985 3.086 1.00 96.25 83 GLY A O 1
ATOM 659 N N . ASP A 1 84 ? -8.646 -8.685 5.305 1.00 94.94 84 ASP A N 1
ATOM 660 C CA . ASP A 1 84 ? -10.111 -8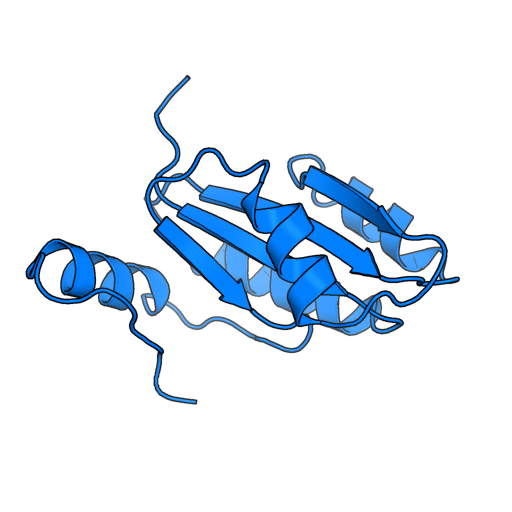.541 5.271 1.00 94.94 84 ASP A CA 1
ATOM 661 C C . ASP A 1 84 ? -10.568 -7.284 4.511 1.00 94.94 84 ASP A C 1
ATOM 663 O O . ASP A 1 84 ? -11.629 -7.272 3.884 1.00 94.94 84 ASP A O 1
ATOM 667 N N . PHE A 1 85 ? -9.762 -6.218 4.557 1.00 97.62 85 PHE A N 1
ATOM 668 C CA . PHE A 1 85 ? -10.012 -4.958 3.860 1.00 97.62 85 PHE A CA 1
ATOM 669 C C . PHE A 1 85 ? -8.898 -4.644 2.863 1.00 97.62 85 PHE A C 1
ATOM 671 O O . PHE A 1 85 ? -7.721 -4.911 3.108 1.00 97.62 85 PHE A O 1
ATOM 678 N N . LEU A 1 86 ? -9.267 -4.018 1.744 1.00 98.38 86 LEU A N 1
ATOM 679 C CA . LEU A 1 86 ? -8.323 -3.540 0.737 1.00 98.38 86 LEU A CA 1
ATOM 680 C C . LEU A 1 86 ? -8.242 -2.014 0.796 1.00 98.38 86 LEU A C 1
ATOM 682 O O . LEU A 1 86 ? -9.267 -1.332 0.776 1.00 98.38 86 LEU A O 1
ATOM 686 N N . LEU A 1 87 ? -7.021 -1.484 0.799 1.00 98.25 87 LEU A N 1
ATOM 687 C CA . LEU A 1 87 ? -6.750 -0.057 0.651 1.00 98.25 87 LEU A CA 1
ATOM 688 C C . LEU A 1 87 ? -5.932 0.173 -0.620 1.00 98.25 87 LEU A C 1
ATOM 690 O O . LEU A 1 87 ? -4.788 -0.261 -0.724 1.00 98.25 87 LEU A O 1
ATOM 694 N N . PHE A 1 88 ? -6.518 0.874 -1.585 1.00 98.25 88 PHE A N 1
ATOM 695 C CA . PHE A 1 88 ? -5.839 1.274 -2.815 1.00 98.25 88 PHE A CA 1
ATOM 696 C C . PHE A 1 88 ? -5.286 2.690 -2.652 1.00 98.25 88 PHE A C 1
ATOM 698 O O . PHE A 1 88 ? -6.061 3.616 -2.409 1.00 98.25 88 PHE A O 1
ATOM 705 N N . ILE A 1 89 ? -3.973 2.866 -2.806 1.00 97.38 89 ILE A N 1
ATOM 706 C CA . ILE A 1 89 ? -3.321 4.185 -2.774 1.00 97.38 89 ILE A CA 1
ATOM 707 C C . ILE A 1 89 ? -2.328 4.333 -3.925 1.00 97.38 89 ILE A C 1
ATOM 709 O O . ILE A 1 89 ? -1.798 3.353 -4.455 1.00 97.38 89 ILE A O 1
ATOM 713 N N . ASN A 1 90 ? -2.073 5.579 -4.312 1.00 95.50 90 ASN A N 1
ATOM 714 C CA . ASN A 1 90 ? -1.057 5.896 -5.306 1.00 95.50 90 ASN A CA 1
ATOM 715 C C . ASN A 1 90 ? 0.320 6.080 -4.638 1.00 95.50 90 ASN A C 1
ATOM 717 O O . ASN A 1 90 ? 0.384 6.433 -3.459 1.00 95.50 90 ASN A O 1
ATOM 721 N N . PRO A 1 91 ? 1.431 5.907 -5.380 1.00 94.25 91 PRO A N 1
ATOM 722 C CA . PRO A 1 91 ? 2.785 6.103 -4.852 1.00 94.25 91 PRO A CA 1
ATOM 723 C C . PRO A 1 91 ? 3.098 7.523 -4.361 1.00 94.25 91 PRO A C 1
ATOM 725 O O . PRO A 1 91 ? 4.123 7.713 -3.722 1.00 94.25 91 PRO A O 1
ATOM 728 N N . ASP A 1 92 ? 2.266 8.515 -4.681 1.00 94.25 92 ASP A N 1
ATOM 729 C CA . ASP A 1 92 ? 2.375 9.913 -4.251 1.00 94.25 92 ASP A CA 1
ATOM 730 C C . ASP A 1 92 ? 1.511 10.255 -3.026 1.00 94.25 92 ASP A C 1
ATOM 732 O O . ASP A 1 92 ? 1.330 11.423 -2.687 1.00 94.25 92 ASP A O 1
ATOM 736 N N . THR A 1 93 ? 0.984 9.239 -2.340 1.00 95.25 93 THR A N 1
ATOM 737 C CA . THR A 1 93 ? 0.161 9.412 -1.139 1.00 95.25 93 THR A CA 1
ATOM 738 C C . THR A 1 93 ? 1.021 9.465 0.123 1.00 95.25 93 THR A C 1
ATOM 740 O O . THR A 1 93 ? 1.748 8.515 0.411 1.00 95.25 93 THR A O 1
ATOM 743 N N . THR A 1 94 ? 0.855 10.519 0.927 1.00 95.50 94 THR A N 1
ATOM 744 C CA . THR A 1 94 ? 1.376 10.595 2.302 1.00 95.50 94 THR A CA 1
ATOM 745 C C . THR A 1 94 ? 0.233 10.396 3.288 1.00 95.50 94 THR A C 1
ATOM 747 O O . THR A 1 94 ? -0.692 11.206 3.351 1.00 95.50 94 THR A O 1
ATOM 750 N N . MET A 1 95 ? 0.300 9.323 4.071 1.00 94.75 95 MET A N 1
ATOM 751 C CA . MET A 1 95 ? -0.692 9.032 5.104 1.00 94.75 95 MET A CA 1
ATOM 752 C C . MET A 1 95 ? -0.492 9.938 6.323 1.00 94.75 95 MET A C 1
ATOM 754 O O . MET A 1 95 ? 0.631 10.324 6.651 1.00 94.75 95 MET A O 1
ATOM 758 N N . ILE A 1 96 ? -1.592 10.262 7.006 1.00 94.88 96 ILE A N 1
ATOM 759 C CA . ILE A 1 96 ? -1.584 10.982 8.285 1.00 94.88 96 ILE A CA 1
ATOM 760 C C . ILE A 1 96 ? -2.029 10.053 9.413 1.00 94.88 96 ILE A C 1
ATOM 762 O O . ILE A 1 96 ? -2.777 9.098 9.186 1.00 94.88 96 ILE A O 1
ATOM 766 N N . GLU A 1 97 ? -1.592 10.353 10.635 1.00 95.31 97 GLU A N 1
ATOM 767 C CA . GLU A 1 97 ? -1.942 9.578 11.827 1.00 95.31 97 GLU A CA 1
ATOM 768 C C . GLU A 1 97 ? -3.459 9.369 11.952 1.00 95.31 97 GLU A C 1
ATOM 770 O O . GLU A 1 97 ? -4.253 10.290 11.738 1.00 95.31 97 GLU A O 1
ATOM 775 N N . LYS A 1 98 ? -3.860 8.156 12.351 1.00 94.25 98 LYS A N 1
ATOM 776 C CA . LYS A 1 98 ? -5.254 7.748 12.607 1.00 94.25 98 LYS A CA 1
ATOM 777 C C . LYS A 1 98 ? -6.169 7.702 11.384 1.00 94.25 98 LYS A C 1
ATOM 779 O O . LYS A 1 98 ? -7.351 7.381 11.548 1.00 94.25 98 LYS A O 1
ATOM 784 N N . ALA A 1 99 ? -5.697 8.032 10.179 1.00 95.69 99 ALA A N 1
ATOM 785 C CA . ALA A 1 99 ? -6.549 8.044 8.991 1.00 95.69 99 ALA A CA 1
ATOM 786 C C . ALA A 1 99 ? -7.105 6.646 8.682 1.00 95.69 99 ALA A C 1
ATOM 788 O O . ALA A 1 99 ? -8.314 6.481 8.509 1.00 95.69 99 ALA A O 1
ATOM 789 N N . VAL A 1 100 ? -6.236 5.634 8.665 1.00 96.75 100 VAL A N 1
ATOM 790 C CA . VAL A 1 100 ? -6.617 4.247 8.359 1.00 96.75 100 VAL A CA 1
ATOM 791 C C . VAL A 1 100 ? -7.473 3.658 9.470 1.00 96.75 100 VAL A C 1
ATOM 793 O O . VAL A 1 100 ? -8.505 3.056 9.192 1.00 96.75 100 VAL A O 1
ATOM 796 N N . GLU A 1 101 ? -7.099 3.885 10.724 1.00 95.88 101 GLU A N 1
ATOM 797 C CA . GLU A 1 101 ? -7.824 3.429 11.906 1.00 95.88 101 GLU A CA 1
ATOM 798 C C . GLU A 1 101 ? -9.247 3.992 11.918 1.00 95.88 101 GLU A C 1
ATOM 800 O O . GLU A 1 101 ? -10.205 3.259 12.158 1.00 95.88 101 GLU A O 1
ATOM 805 N N . SER A 1 102 ? -9.404 5.285 11.622 1.00 95.62 102 SER A N 1
ATOM 806 C CA . SER A 1 102 ? -10.718 5.938 11.575 1.00 95.62 102 SER A CA 1
ATOM 807 C C . SER A 1 102 ? -11.592 5.352 10.470 1.00 95.62 102 SER A C 1
ATOM 809 O O . SER A 1 102 ? -12.763 5.051 10.703 1.00 95.62 102 SER A O 1
ATOM 811 N N . MET A 1 103 ? -11.015 5.141 9.285 1.00 96.56 103 MET A N 1
ATOM 812 C CA . MET A 1 103 ? -11.696 4.513 8.155 1.00 96.56 103 MET A CA 1
ATOM 813 C C . MET A 1 103 ? -12.113 3.067 8.462 1.00 96.56 103 MET A C 1
ATOM 815 O O . MET A 1 103 ? -13.278 2.716 8.277 1.00 96.56 103 MET A O 1
ATOM 819 N N . LEU A 1 104 ? -11.202 2.243 8.989 1.00 96.31 104 LEU A N 1
ATOM 820 C CA . LEU A 1 104 ? -11.484 0.849 9.341 1.00 96.31 104 LEU A CA 1
ATOM 821 C C . LEU A 1 104 ? -12.528 0.731 10.452 1.00 96.31 104 LEU A C 1
ATOM 823 O O . LEU A 1 104 ? -13.427 -0.102 10.362 1.00 96.31 104 LEU A O 1
ATOM 827 N N . ASN A 1 105 ? -12.457 1.575 11.481 1.00 95.88 105 ASN A N 1
ATOM 828 C CA . ASN A 1 105 ? -13.466 1.588 12.538 1.00 95.88 105 ASN A CA 1
ATOM 829 C C . ASN A 1 105 ? -14.850 1.944 11.986 1.00 95.88 105 ASN A C 1
ATOM 831 O O . ASN A 1 105 ? -15.839 1.325 12.373 1.00 95.88 105 ASN A O 1
ATOM 835 N N . TYR A 1 106 ? -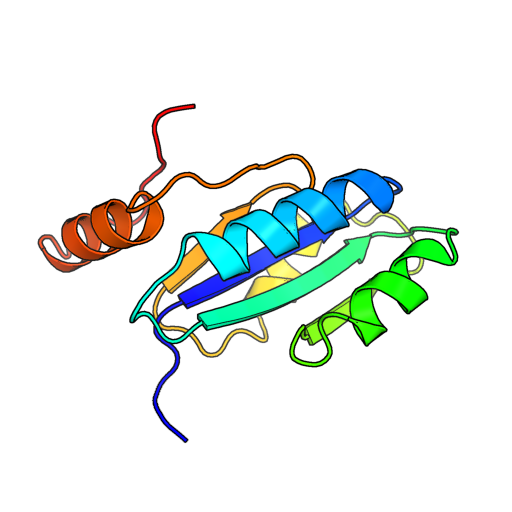14.921 2.906 11.062 1.00 97.19 106 TYR A N 1
ATOM 836 C CA . TYR A 1 106 ? -16.189 3.325 10.476 1.00 97.19 106 TYR A CA 1
ATOM 837 C C . TYR A 1 106 ? -16.801 2.238 9.583 1.00 97.19 106 TYR A C 1
ATOM 839 O O . TYR A 1 106 ? -17.950 1.862 9.806 1.00 97.19 106 TYR A O 1
ATOM 847 N N . ILE A 1 107 ? -16.039 1.652 8.650 1.00 97.06 107 ILE A N 1
ATOM 848 C CA . ILE A 1 107 ? -16.568 0.584 7.779 1.00 97.06 107 ILE A CA 1
ATOM 849 C C . ILE A 1 107 ? -16.956 -0.677 8.557 1.00 97.06 107 ILE A C 1
ATOM 851 O O . ILE A 1 107 ? -17.936 -1.331 8.223 1.00 97.06 107 ILE A O 1
ATOM 855 N N . ARG A 1 108 ? -16.233 -1.003 9.638 1.00 95.88 108 ARG A N 1
ATOM 856 C CA . ARG A 1 108 ? -16.565 -2.136 10.517 1.00 95.88 108 ARG A CA 1
ATOM 857 C C . ARG A 1 108 ? -17.838 -1.890 11.327 1.00 95.88 108 ARG A C 1
ATOM 859 O O . ARG A 1 108 ? -18.496 -2.851 11.717 1.00 95.88 108 ARG A O 1
ATOM 866 N N . SER A 1 109 ? -18.173 -0.627 11.600 1.00 97.88 109 SER A N 1
ATOM 867 C CA . SER A 1 109 ? -19.362 -0.265 12.378 1.00 97.88 109 SER A CA 1
ATOM 868 C C . SER A 1 109 ? -20.669 -0.417 11.601 1.00 97.88 109 SER A C 1
ATOM 870 O O . SER A 1 109 ? -21.720 -0.583 12.218 1.00 97.88 109 SER A O 1
ATOM 872 N N . ASP A 1 110 ? -20.611 -0.398 10.267 1.00 97.50 110 ASP A N 1
ATOM 873 C CA . ASP A 1 110 ? -21.788 -0.469 9.409 1.00 97.50 110 ASP A CA 1
ATOM 874 C C . ASP A 1 110 ? -21.537 -1.370 8.194 1.00 97.50 110 ASP A C 1
ATOM 876 O O . ASP A 1 110 ? -20.977 -0.961 7.177 1.00 97.50 110 ASP A O 1
ATOM 880 N N . SER A 1 111 ? -22.023 -2.609 8.293 1.00 95.94 111 SER A N 1
ATOM 881 C CA . SER A 1 111 ? -21.924 -3.613 7.223 1.00 95.94 111 SER A CA 1
ATOM 882 C C . SER A 1 111 ? -22.646 -3.244 5.917 1.00 95.94 111 SER A C 1
ATOM 884 O O . SER A 1 111 ? -22.476 -3.947 4.921 1.00 95.94 111 SER A O 1
ATOM 886 N N . SER A 1 112 ? -23.439 -2.165 5.885 1.00 97.94 112 SER A N 1
ATOM 887 C CA . SER A 1 112 ? -24.027 -1.649 4.642 1.00 97.94 112 SER A CA 1
ATOM 888 C C . SER A 1 112 ? -23.032 -0.845 3.789 1.00 97.94 112 SER A C 1
ATOM 890 O O . SER A 1 112 ? -23.280 -0.627 2.600 1.00 97.94 112 SER A O 1
ATOM 892 N N . ILE A 1 113 ? -21.888 -0.437 4.352 1.00 98.00 113 ILE A N 1
ATOM 893 C CA . ILE A 1 113 ? -20.848 0.321 3.648 1.00 98.00 113 ILE A CA 1
ATOM 894 C C . ILE A 1 113 ? -19.944 -0.639 2.867 1.00 98.00 113 ILE A C 1
ATOM 896 O O . ILE A 1 113 ? -19.164 -1.391 3.444 1.00 98.00 113 ILE A O 1
ATOM 900 N N . GLY A 1 114 ? -20.005 -0.578 1.533 1.00 96.81 114 GLY A N 1
ATOM 901 C CA . GLY A 1 114 ? -19.138 -1.386 0.663 1.00 96.81 114 GLY A CA 1
ATOM 902 C C . GLY A 1 114 ? -17.774 -0.755 0.352 1.00 96.81 114 GLY A C 1
ATOM 903 O O . GLY A 1 114 ? -16.799 -1.470 0.144 1.00 96.81 114 GLY A O 1
ATOM 904 N N . VAL A 1 115 ? -17.698 0.579 0.290 1.00 97.38 115 VAL A N 1
ATOM 905 C CA . VAL A 1 115 ? 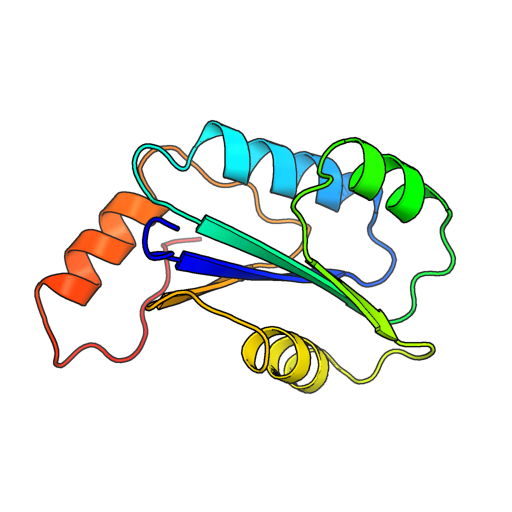-16.481 1.343 -0.038 1.00 97.38 115 VAL A CA 1
ATOM 906 C C . VAL A 1 115 ? -16.531 2.686 0.686 1.00 97.38 115 VAL A C 1
ATOM 908 O O . VAL A 1 115 ? -17.593 3.301 0.782 1.00 97.38 115 VAL A O 1
ATOM 911 N N . LEU A 1 116 ? -15.378 3.168 1.144 1.00 97.00 116 LEU A N 1
ATOM 912 C CA . LEU A 1 116 ? -15.195 4.523 1.657 1.00 97.00 116 LEU A CA 1
ATOM 913 C C . LEU A 1 116 ? -13.909 5.133 1.097 1.00 97.00 116 LEU A C 1
ATOM 915 O O . LEU A 1 116 ? -13.066 4.425 0.546 1.00 97.00 116 LEU A O 1
ATOM 919 N N . GLY A 1 117 ? -13.744 6.439 1.275 1.00 95.94 117 GLY A N 1
ATOM 920 C CA . GLY A 1 117 ? -12.495 7.133 0.989 1.00 95.94 117 GLY A CA 1
ATOM 921 C C . GLY A 1 117 ? -12.247 8.250 2.000 1.00 95.94 117 GLY A C 1
ATOM 922 O O . GLY A 1 117 ? -13.205 8.763 2.589 1.00 95.94 117 GLY A O 1
ATOM 923 N N . PRO A 1 118 ? -10.980 8.631 2.222 1.00 93.69 118 PRO A N 1
ATOM 924 C CA . PRO A 1 118 ? -10.652 9.762 3.071 1.00 93.69 118 PRO A CA 1
ATOM 925 C C . PRO A 1 118 ? -11.011 11.079 2.372 1.00 93.69 118 PRO A C 1
ATOM 927 O O . PRO A 1 118 ? -11.232 11.140 1.161 1.00 93.69 118 PRO A O 1
ATOM 930 N N . LYS A 1 119 ? -11.009 12.166 3.142 1.00 92.00 119 LYS A N 1
ATOM 931 C CA . LYS A 1 119 ? -10.910 13.510 2.569 1.00 92.00 119 LYS A CA 1
ATOM 932 C C . LYS A 1 119 ? -9.482 13.714 2.043 1.00 92.00 119 LYS A C 1
ATOM 934 O O . LYS A 1 119 ? -8.541 13.381 2.761 1.00 92.00 119 LYS A O 1
ATOM 939 N N . VAL A 1 120 ? -9.350 14.261 0.834 1.00 86.44 120 VAL A N 1
ATOM 940 C CA . VAL A 1 120 ? -8.075 14.532 0.139 1.00 86.44 120 VAL A CA 1
ATOM 941 C C . VAL A 1 120 ? -7.883 16.032 -0.032 1.00 86.44 120 VAL A C 1
ATOM 943 O O . VAL A 1 120 ? -8.903 16.716 -0.290 1.00 86.44 120 VAL A O 1
#

Sequence (120 aa):
MDPVDLSIIIVNYHHSHILSDCLESVYKTIEKIQFEIILVDNSSKDDGLKSILKHYPKTQYIKNSNNIGFSRANNQGAKIVSGDFLLFINPDTTMIEKAVESMLNYIRSDSSIGVLGPKV